Protein AF-0000000066300758 (afdb_homodimer)

InterPro domains:
  IPR002912 ACT domain [PS51671] (5-74)
  IPR022986 Uncharacterised protein family UPF0237, ACT-type [MF_01054] (2-90)
  IPR022986 Uncharacterised protein family UPF0237, ACT-type [NF001220] (2-90)
  IPR022986 Uncharacterised protein family UPF0237, ACT-type [cd04872] (4-90)
  IPR045865 ACT-like domain [SSF55021] (3-84)
  IPR050990 UPF0237/Glycine cleavage system regulator [PTHR34875] (4-55)

Foldseek 3Di:
DWKKKKKKKFFDDPCLCVLLVVLCVVFPKAWPDKDWDADPRMTIIMTIIHCPRGPDDQVVSQVVSQVSCVVVGMGMDMGGPCVVVVVVVD/DWKKKKKKKFFDDPCLCVLLVVLCVVFPKAWPDKDWDADPRMTIIMTIIHCPRGPDDQVVSQVVSQVSCVVVGMGMDMGGPCVVVVVVVD

Structure (mmCIF, N/CA/C/O backbone):
data_AF-0000000066300758-model_v1
#
loop_
_entity.id
_entity.type
_entity.pdbx_description
1 polymer 'UPF0237 protein PAE3582'
#
loop_
_atom_site.group_PDB
_atom_site.id
_atom_site.type_symbol
_atom_site.label_atom_id
_atom_site.label_alt_id
_atom_site.label_comp_id
_atom_site.label_asym_id
_atom_site.label_entity_id
_atom_site.label_seq_id
_atom_site.pdbx_PDB_ins_code
_atom_site.Cartn_x
_atom_site.Cartn_y
_atom_site.Cartn_z
_atom_site.occupancy
_atom_site.B_iso_or_equiv
_atom_site.auth_seq_id
_atom_site.auth_comp_id
_atom_site.auth_asym_id
_atom_site.auth_atom_id
_atom_site.pdbx_PDB_model_num
ATOM 1 N N . MET A 1 1 ? 9.383 21.25 7.074 1 85.94 1 MET A N 1
ATOM 2 C CA . MET A 1 1 ? 8.438 20.297 6.516 1 85.94 1 MET A CA 1
ATOM 3 C C . MET A 1 1 ? 8.742 18.875 7.012 1 85.94 1 MET A C 1
ATOM 5 O O . MET A 1 1 ? 9.906 18.484 7.09 1 85.94 1 MET A O 1
ATOM 9 N N . GLU A 1 2 ? 7.766 18.344 7.586 1 96.25 2 GLU A N 1
ATOM 10 C CA . GLU A 1 2 ? 7.82 16.953 8.031 1 96.25 2 GLU A CA 1
ATOM 11 C C . GLU A 1 2 ? 6.832 16.078 7.25 1 96.25 2 GLU A C 1
ATOM 13 O O . GLU A 1 2 ? 5.617 16.266 7.359 1 96.25 2 GLU A O 1
ATOM 18 N N . LEU A 1 3 ? 7.402 15.109 6.441 1 97.5 3 LEU A N 1
ATOM 19 C CA . LEU A 1 3 ? 6.559 14.398 5.48 1 97.5 3 LEU A CA 1
ATOM 20 C C . LEU A 1 3 ? 6.273 12.977 5.953 1 97.5 3 LEU A C 1
ATOM 22 O O . LEU A 1 3 ? 7.113 12.359 6.609 1 97.5 3 LEU A O 1
ATOM 26 N N . ALA A 1 4 ? 5.141 12.555 5.613 1 98.44 4 ALA A N 1
ATOM 27 C CA . ALA A 1 4 ? 4.73 11.172 5.809 1 98.44 4 ALA A CA 1
ATOM 28 C C . ALA A 1 4 ? 4.059 10.617 4.551 1 98.44 4 ALA A C 1
ATOM 30 O O . ALA A 1 4 ? 3.654 11.375 3.67 1 98.44 4 ALA A O 1
ATOM 31 N N . VAL A 1 5 ? 4.027 9.352 4.465 1 98.69 5 VAL A N 1
ATOM 32 C CA . VAL A 1 5 ? 3.336 8.641 3.393 1 98.69 5 VAL A CA 1
ATOM 33 C C . VAL A 1 5 ? 2.111 7.926 3.953 1 98.69 5 VAL A C 1
ATOM 35 O O . VAL A 1 5 ? 2.199 7.242 4.977 1 98.69 5 VAL A O 1
ATOM 38 N N . VAL A 1 6 ? 0.976 8.125 3.305 1 98.88 6 VAL A N 1
ATOM 39 C CA . VAL A 1 6 ? -0.245 7.379 3.602 1 98.88 6 VAL A CA 1
ATOM 40 C C . VAL A 1 6 ? -0.588 6.457 2.432 1 98.88 6 VAL A C 1
ATOM 42 O O . VAL A 1 6 ? -0.779 6.922 1.305 1 98.88 6 VAL A O 1
ATOM 45 N N . SER A 1 7 ? -0.61 5.176 2.695 1 98.75 7 SER A N 1
ATOM 46 C CA . SER A 1 7 ? -0.989 4.18 1.699 1 98.75 7 SER A CA 1
ATOM 47 C C . SER A 1 7 ? -2.352 3.574 2.014 1 98.75 7 SER A C 1
ATOM 49 O O . SER A 1 7 ? -2.643 3.248 3.168 1 98.75 7 SER A O 1
ATOM 51 N N . VAL A 1 8 ? -3.189 3.465 1.025 1 98.88 8 VAL A N 1
ATOM 52 C CA . VAL A 1 8 ? -4.523 2.898 1.177 1 98.88 8 VAL A CA 1
ATOM 53 C C . VAL A 1 8 ? -4.738 1.794 0.143 1 98.88 8 VAL A C 1
ATOM 55 O O . VAL A 1 8 ? -4.387 1.955 -1.027 1 98.88 8 VAL A O 1
ATOM 58 N N . LEU A 1 9 ? -5.238 0.687 0.561 1 98.69 9 LEU A N 1
ATOM 59 C CA . LEU A 1 9 ? -5.461 -0.472 -0.296 1 98.69 9 LEU A CA 1
ATOM 60 C C . LEU A 1 9 ? -6.758 -1.184 0.078 1 98.69 9 LEU A C 1
ATOM 62 O O . LEU A 1 9 ? -7.004 -1.459 1.254 1 98.69 9 LEU A O 1
ATOM 66 N N . GLY A 1 10 ? -7.621 -1.462 -0.907 1 98 10 GLY A N 1
ATOM 67 C CA . GLY A 1 10 ? -8.82 -2.236 -0.633 1 98 10 GLY A CA 1
ATOM 68 C C . GLY A 1 10 ? -9.797 -2.26 -1.796 1 98 10 GLY A C 1
ATOM 69 O O . GLY A 1 10 ? -9.453 -1.833 -2.902 1 98 10 GLY A O 1
ATOM 70 N N . ALA A 1 11 ? -10.969 -2.865 -1.578 1 96.81 11 ALA A N 1
ATOM 71 C CA . ALA A 1 11 ? -12 -2.875 -2.611 1 96.81 11 ALA A CA 1
ATOM 72 C C . ALA A 1 11 ? -12.445 -1.457 -2.957 1 96.81 11 ALA A C 1
ATOM 74 O O . ALA A 1 11 ? -12.617 -0.619 -2.068 1 96.81 11 ALA A O 1
ATOM 75 N N . ASP A 1 12 ? -12.633 -1.249 -4.242 1 97.06 12 ASP A N 1
ATOM 76 C CA . ASP A 1 12 ? -13.039 0.075 -4.695 1 97.06 12 ASP A CA 1
ATOM 77 C C . ASP A 1 12 ? -14.469 0.386 -4.258 1 97.06 12 ASP A C 1
ATOM 79 O O . ASP A 1 12 ? -15.375 -0.436 -4.434 1 97.06 12 ASP A O 1
ATOM 83 N N . ARG A 1 13 ? -14.695 1.571 -3.678 1 95.25 13 ARG A N 1
ATOM 84 C CA . ARG A 1 13 ? -16.016 2.039 -3.277 1 95.25 13 ARG A CA 1
ATOM 85 C C . ARG A 1 13 ? -16.047 3.557 -3.139 1 95.25 13 ARG A C 1
ATOM 87 O O . ARG A 1 13 ? -14.992 4.191 -3.016 1 95.25 13 ARG A O 1
ATOM 94 N N . VAL A 1 14 ? -17.188 4.059 -3.07 1 96.75 14 VAL A N 1
ATOM 95 C CA . VAL A 1 14 ? -17.406 5.496 -2.949 1 96.75 14 VAL A CA 1
ATOM 96 C C . VAL A 1 14 ? -16.969 5.973 -1.565 1 96.75 14 VAL A C 1
ATOM 98 O O . VAL A 1 14 ? -17.234 5.305 -0.562 1 96.75 14 VAL A O 1
ATOM 101 N N . GLY A 1 15 ? -16.234 7.125 -1.537 1 97.94 15 GLY A N 1
ATOM 102 C CA . GLY A 1 15 ? -16.047 7.801 -0.265 1 97.94 15 GLY A CA 1
ATOM 103 C C . GLY A 1 15 ? -14.664 7.574 0.334 1 97.94 15 GLY A C 1
ATOM 104 O O . GLY A 1 15 ? -14.328 8.164 1.364 1 97.94 15 GLY A O 1
ATOM 105 N N . ILE A 1 16 ? -13.805 6.762 -0.318 1 98.5 16 ILE A N 1
ATOM 106 C CA . ILE A 1 16 ? -12.508 6.418 0.25 1 98.5 16 ILE A CA 1
ATOM 107 C C . ILE A 1 16 ? -11.633 7.664 0.337 1 98.5 16 ILE A C 1
ATOM 109 O O . ILE A 1 16 ? -11.148 8.016 1.414 1 98.5 16 ILE A O 1
ATOM 113 N N . VAL A 1 17 ? -11.477 8.383 -0.746 1 98.75 17 VAL A N 1
ATOM 114 C CA . VAL A 1 17 ? -10.625 9.57 -0.773 1 98.75 17 VAL A CA 1
ATOM 115 C C . VAL A 1 17 ? -11.195 10.633 0.16 1 98.75 17 VAL A C 1
ATOM 117 O O . VAL A 1 17 ? -10.461 11.211 0.972 1 98.75 17 VAL A O 1
ATOM 120 N N . ALA A 1 18 ? -12.539 10.852 0.14 1 98.56 18 ALA A N 1
ATOM 121 C CA . ALA A 1 18 ? -13.195 11.844 0.987 1 98.56 18 ALA A CA 1
ATOM 122 C C . ALA A 1 18 ? -13.008 11.516 2.465 1 98.56 18 ALA A C 1
ATOM 124 O O . ALA A 1 18 ? -12.68 12.398 3.266 1 98.56 18 ALA A O 1
ATOM 125 N N . GLY A 1 19 ? -13.148 10.219 2.807 1 98.75 19 GLY A N 1
ATOM 126 C CA . GLY A 1 19 ? -13.016 9.805 4.191 1 98.75 19 GLY A CA 1
ATOM 127 C C . GLY A 1 19 ? -11.609 9.969 4.734 1 98.75 19 GLY A C 1
ATOM 128 O O . GLY A 1 19 ? -11.422 10.562 5.801 1 98.75 19 GLY A O 1
ATOM 129 N N . ILE A 1 20 ? -10.633 9.547 3.973 1 98.88 20 ILE A N 1
ATOM 130 C CA . ILE A 1 20 ? -9.25 9.594 4.418 1 98.88 20 ILE A CA 1
ATOM 131 C C . ILE A 1 20 ? -8.773 11.047 4.477 1 98.88 20 ILE A C 1
ATOM 133 O O . ILE A 1 20 ? -8.172 11.469 5.465 1 98.88 20 ILE A O 1
ATOM 137 N N . SER A 1 21 ? -9.117 11.836 3.443 1 98.81 21 SER A N 1
ATOM 138 C CA . SER A 1 21 ? -8.656 13.219 3.406 1 98.81 21 SER A CA 1
ATOM 139 C C . SER A 1 21 ? -9.344 14.055 4.48 1 98.81 21 SER A C 1
ATOM 141 O O . SER A 1 21 ? -8.766 15.008 4.996 1 98.81 21 SER A O 1
ATOM 143 N N . SER A 1 22 ? -10.539 13.672 4.871 1 98.81 22 SER A N 1
ATOM 144 C CA . SER A 1 22 ? -11.25 14.406 5.91 1 98.81 22 SER A CA 1
ATOM 145 C C . SER A 1 22 ? -10.547 14.266 7.258 1 98.81 22 SER A C 1
ATOM 147 O O . SER A 1 22 ? -10.477 15.227 8.023 1 98.81 22 SER A O 1
ATOM 149 N N . VAL A 1 23 ? -10.047 13.016 7.57 1 98.88 23 VAL A N 1
ATOM 150 C CA . VAL A 1 23 ? -9.305 12.812 8.805 1 98.88 23 VAL A CA 1
ATOM 151 C C . VAL A 1 23 ? -8.055 13.688 8.812 1 98.88 23 VAL A C 1
ATOM 153 O O . VAL A 1 23 ? -7.715 14.297 9.828 1 98.88 23 VAL A O 1
ATOM 156 N N . LEU A 1 24 ? -7.355 13.789 7.688 1 98.94 24 LEU A N 1
ATOM 157 C CA . LEU A 1 24 ? -6.156 14.617 7.566 1 98.94 24 LEU A CA 1
ATOM 158 C C . LEU A 1 24 ? -6.488 16.094 7.793 1 98.94 24 LEU A C 1
ATOM 160 O O . LEU A 1 24 ? -5.801 16.766 8.555 1 98.94 24 LEU A O 1
ATOM 164 N N . ALA A 1 25 ? -7.574 16.562 7.184 1 98.81 25 ALA A N 1
ATOM 165 C CA . ALA A 1 25 ? -7.992 17.953 7.293 1 98.81 25 ALA A CA 1
ATOM 166 C C . ALA A 1 25 ? -8.367 18.312 8.727 1 98.81 25 ALA A C 1
ATOM 168 O O . ALA A 1 25 ? -8.047 19.391 9.219 1 98.81 25 ALA A O 1
ATOM 169 N N . LYS A 1 26 ? -9.023 17.375 9.375 1 98.75 26 LYS A N 1
ATOM 170 C CA . LYS A 1 26 ? -9.438 17.547 10.758 1 98.75 26 LYS A CA 1
ATOM 171 C C . LYS A 1 26 ? -8.25 17.891 11.648 1 98.75 26 LYS A C 1
ATOM 173 O O . LYS A 1 26 ? -8.391 18.641 12.625 1 98.75 26 LYS A O 1
ATOM 178 N N . HIS A 1 27 ? -7.07 17.406 11.266 1 98.75 27 HIS A N 1
ATOM 179 C CA . HIS A 1 27 ? -5.91 17.578 12.133 1 98.75 27 HIS A CA 1
ATOM 180 C C . HIS A 1 27 ? -4.879 18.516 11.5 1 98.75 27 HIS A C 1
ATOM 182 O O . HIS A 1 27 ? -3.695 18.453 11.836 1 98.75 27 HIS A O 1
ATOM 188 N N . ASN A 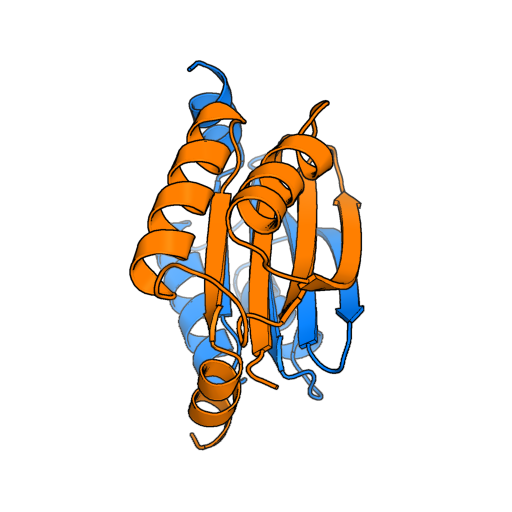1 28 ? -5.266 19.266 10.539 1 98.62 28 ASN A N 1
ATOM 189 C CA . ASN A 1 28 ? -4.438 20.297 9.914 1 98.62 28 ASN A CA 1
ATOM 190 C C . ASN A 1 28 ? -3.234 19.688 9.195 1 98.62 28 ASN A C 1
ATOM 192 O O . ASN A 1 28 ? -2.117 20.203 9.312 1 98.62 28 ASN A O 1
ATOM 196 N N . VAL A 1 29 ? -3.455 18.578 8.531 1 98.75 29 VAL A N 1
ATOM 197 C CA . VAL A 1 29 ? -2.43 17.938 7.727 1 98.75 29 VAL A CA 1
ATOM 198 C C . VAL A 1 29 ? -2.629 18.281 6.254 1 98.75 29 VAL A C 1
ATOM 200 O O . VAL A 1 29 ? -3.697 18.031 5.691 1 98.75 29 VAL A O 1
ATOM 203 N N . ASN A 1 30 ? -1.581 18.906 5.648 1 98.38 30 ASN A N 1
ATOM 204 C CA . ASN A 1 30 ? -1.643 19.297 4.242 1 98.38 30 ASN A CA 1
ATOM 205 C C . ASN A 1 30 ? -1.295 18.125 3.326 1 98.38 30 ASN A C 1
ATOM 207 O O . ASN A 1 30 ? -0.344 17.391 3.588 1 98.38 30 ASN A O 1
ATOM 211 N N . ILE A 1 31 ? -2.1 17.922 2.26 1 98.62 31 ILE A N 1
ATOM 212 C CA . ILE A 1 31 ? -1.767 16.938 1.241 1 98.62 31 ILE A CA 1
ATOM 213 C C . ILE A 1 31 ? -0.826 17.547 0.209 1 98.62 31 ILE A C 1
ATOM 215 O O . ILE A 1 31 ? -1.187 18.516 -0.468 1 98.62 31 ILE A O 1
ATOM 219 N N . VAL A 1 32 ? 0.343 17.062 0.109 1 98.5 32 VAL A N 1
ATOM 220 C CA . VAL A 1 32 ? 1.367 17.578 -0.789 1 98.5 32 VAL A CA 1
ATOM 221 C C . VAL A 1 32 ? 1.185 16.984 -2.184 1 98.5 32 VAL A C 1
ATOM 223 O O . VAL A 1 32 ? 1.306 17.688 -3.188 1 98.5 32 VAL A O 1
ATOM 226 N N . ASP A 1 33 ? 0.97 15.688 -2.287 1 98.5 33 ASP A N 1
ATOM 227 C CA . ASP A 1 33 ? 0.76 14.992 -3.551 1 98.5 33 ASP A CA 1
ATOM 228 C C . ASP A 1 33 ? -0.072 13.727 -3.35 1 98.5 33 ASP A C 1
ATOM 230 O O . ASP A 1 33 ? -0.11 13.172 -2.25 1 98.5 33 ASP A O 1
ATOM 234 N N . ILE A 1 34 ? -0.749 13.297 -4.359 1 98.5 34 ILE A N 1
ATOM 235 C CA . ILE A 1 34 ? -1.611 12.125 -4.254 1 98.5 34 ILE A CA 1
ATOM 236 C C . ILE A 1 34 ? -1.617 11.367 -5.582 1 98.5 34 ILE A C 1
ATOM 238 O O . ILE A 1 34 ? -1.626 11.984 -6.652 1 98.5 34 ILE A O 1
ATOM 242 N N . SER A 1 35 ? -1.508 10.094 -5.582 1 98.25 35 SER A N 1
ATOM 243 C CA . SER A 1 35 ? -1.717 9.211 -6.723 1 98.25 35 SER A CA 1
ATOM 244 C C . SER A 1 35 ? -2.684 8.086 -6.383 1 98.25 35 SER A C 1
ATOM 246 O O . SER A 1 35 ? -2.521 7.406 -5.363 1 98.25 35 SER A O 1
ATOM 248 N N . GLN A 1 36 ? -3.67 7.906 -7.191 1 97.69 36 GLN A N 1
ATOM 249 C CA . GLN A 1 36 ? -4.668 6.867 -6.969 1 97.69 36 GLN A CA 1
ATOM 250 C C . GLN A 1 36 ? -4.828 5.988 -8.203 1 97.69 36 GLN A C 1
ATOM 252 O O . GLN A 1 36 ? -4.746 6.473 -9.336 1 97.69 36 GLN A O 1
ATOM 257 N N . THR A 1 37 ? -5.086 4.715 -8.023 1 97.56 37 THR A N 1
ATOM 258 C CA . THR A 1 37 ? -5.336 3.781 -9.117 1 97.56 37 THR A CA 1
ATOM 259 C C . THR A 1 37 ? -6.367 2.736 -8.711 1 97.56 37 THR A C 1
ATOM 261 O O . THR A 1 37 ? -6.539 2.455 -7.527 1 97.56 37 THR A O 1
ATOM 264 N N . VAL A 1 38 ? -7.109 2.227 -9.734 1 97.75 38 VAL A N 1
ATOM 265 C CA . VAL A 1 38 ? -7.98 1.069 -9.57 1 97.75 38 VAL A CA 1
ATOM 266 C C . VAL A 1 38 ? -7.578 -0.024 -10.562 1 97.75 38 VAL A C 1
ATOM 268 O O . VAL A 1 38 ? -7.43 0.236 -11.758 1 97.75 38 VAL A O 1
ATOM 271 N N . VAL A 1 39 ? -7.301 -1.157 -10.016 1 96.88 39 VAL A N 1
ATOM 272 C CA . VAL A 1 39 ? -6.953 -2.299 -10.852 1 96.88 39 VAL A CA 1
ATOM 273 C C . VAL A 1 39 ? -7.809 -3.502 -10.469 1 96.88 39 VAL A C 1
ATOM 275 O O . VAL A 1 39 ? -7.773 -3.961 -9.328 1 96.88 39 VAL A O 1
ATOM 278 N N . GLN A 1 40 ? -8.648 -3.98 -11.344 1 95.25 40 GLN A N 1
ATOM 279 C CA . GLN A 1 40 ? -9.555 -5.102 -11.117 1 95.25 40 GLN A CA 1
ATOM 280 C C . GLN A 1 40 ? -10.383 -4.895 -9.852 1 95.25 40 GLN A C 1
ATOM 282 O O . GLN A 1 40 ? -10.43 -5.77 -8.984 1 95.25 40 GLN A O 1
ATOM 287 N N . ASN A 1 41 ? -10.922 -3.736 -9.68 1 95.5 41 ASN A N 1
ATOM 288 C CA . ASN A 1 41 ? -11.844 -3.346 -8.617 1 95.5 41 ASN A CA 1
ATOM 289 C C . ASN A 1 41 ? -11.141 -3.242 -7.27 1 95.5 41 ASN A C 1
ATOM 291 O O . ASN A 1 41 ? -11.789 -3.238 -6.223 1 95.5 41 ASN A O 1
ATOM 295 N N . ILE A 1 42 ? -9.82 -3.297 -7.371 1 97.44 42 ILE A N 1
ATOM 296 C CA . ILE A 1 42 ? -9.023 -3.021 -6.176 1 97.44 42 ILE A CA 1
ATOM 297 C C . ILE A 1 42 ? -8.492 -1.592 -6.234 1 97.44 42 ILE A C 1
ATOM 299 O O . ILE A 1 42 ? -7.82 -1.21 -7.195 1 97.44 42 ILE A O 1
ATOM 303 N N . PHE A 1 43 ? -8.859 -0.927 -5.191 1 98.31 43 PHE A N 1
ATOM 304 C CA . PHE A 1 43 ? -8.469 0.469 -5.043 1 98.31 43 PHE A CA 1
ATOM 305 C C . PHE A 1 43 ? -7.113 0.579 -4.348 1 98.31 43 PHE A C 1
ATOM 307 O O . PHE A 1 43 ? -6.863 -0.109 -3.355 1 98.31 43 PHE A O 1
ATOM 314 N N . SER A 1 44 ? -6.184 1.461 -4.875 1 98.56 44 SER A N 1
ATOM 315 C CA . SER A 1 44 ? -4.902 1.774 -4.25 1 98.56 44 SER A CA 1
ATOM 316 C C . SER A 1 44 ? -4.586 3.262 -4.352 1 98.56 44 SER A C 1
ATOM 318 O O . SER A 1 44 ? -4.734 3.861 -5.418 1 98.56 44 SER A O 1
ATOM 320 N N . MET A 1 45 ? -4.164 3.799 -3.211 1 98.75 45 MET A N 1
ATOM 321 C CA . MET A 1 45 ? -3.801 5.211 -3.176 1 98.75 45 MET A CA 1
ATOM 322 C C . MET A 1 45 ? -2.555 5.434 -2.322 1 98.75 45 MET A C 1
ATOM 324 O O . MET A 1 45 ? -2.385 4.789 -1.286 1 98.75 45 MET A O 1
ATOM 328 N N . VAL A 1 46 ? -1.701 6.34 -2.771 1 98.81 46 VAL A N 1
ATOM 329 C CA . VAL A 1 46 ? -0.579 6.816 -1.97 1 98.81 46 VAL A CA 1
ATOM 330 C C . VAL A 1 46 ? -0.607 8.344 -1.894 1 98.81 46 VAL A C 1
ATOM 332 O O . VAL A 1 46 ? -0.772 9.016 -2.912 1 98.81 46 VAL A O 1
ATOM 335 N N . MET A 1 47 ? -0.508 8.828 -0.689 1 98.62 47 MET A N 1
ATOM 336 C CA . MET A 1 47 ? -0.453 10.266 -0.455 1 98.62 47 MET A CA 1
ATOM 337 C C . MET A 1 47 ? 0.841 10.656 0.252 1 98.62 47 MET A C 1
ATOM 339 O O . MET A 1 47 ? 1.29 9.953 1.161 1 98.62 47 MET A O 1
ATOM 343 N N . ILE A 1 48 ? 1.41 11.719 -0.239 1 98.69 48 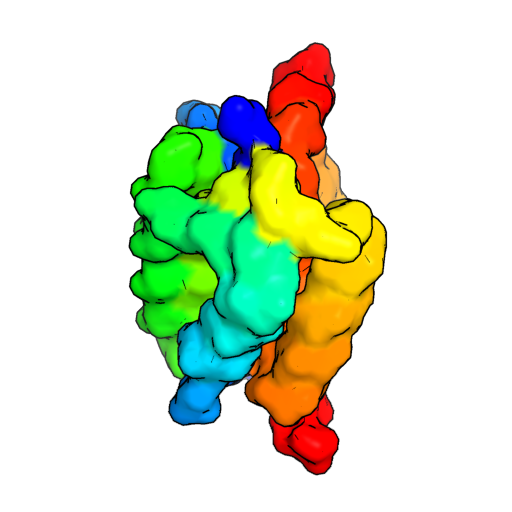ILE A N 1
ATOM 344 C CA . ILE A 1 48 ? 2.449 12.414 0.511 1 98.69 48 ILE A CA 1
ATOM 345 C C . ILE A 1 48 ? 1.836 13.586 1.272 1 98.69 48 ILE A C 1
ATOM 347 O O . ILE A 1 48 ? 1.175 14.445 0.68 1 98.69 48 ILE A O 1
ATOM 351 N N . VAL A 1 49 ? 2.057 13.578 2.543 1 98.75 49 VAL A N 1
ATOM 352 C CA . VAL A 1 49 ? 1.402 14.609 3.338 1 98.75 49 VAL A CA 1
ATOM 353 C C . VAL A 1 49 ? 2.434 15.32 4.211 1 98.75 49 VAL A C 1
ATOM 355 O O . VAL A 1 49 ? 3.445 14.734 4.594 1 98.75 49 VAL A O 1
ATOM 358 N N . ASP A 1 50 ? 2.146 16.547 4.469 1 98.75 50 ASP A N 1
ATOM 359 C CA . ASP A 1 50 ? 2.957 17.359 5.371 1 98.75 50 ASP A CA 1
ATOM 360 C C . ASP A 1 50 ? 2.344 17.406 6.766 1 98.75 50 ASP A C 1
ATOM 362 O O . ASP A 1 50 ? 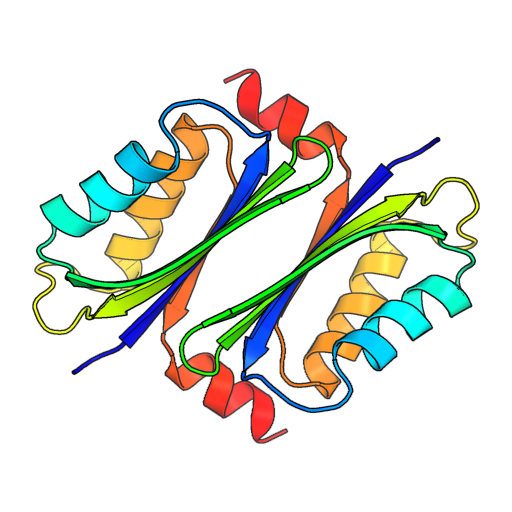1.293 18.016 6.969 1 98.75 50 ASP A O 1
ATOM 366 N N . ILE A 1 51 ? 3.049 16.781 7.746 1 98.56 51 ILE A N 1
ATOM 367 C CA . ILE A 1 51 ? 2.467 16.656 9.078 1 98.56 51 ILE A CA 1
ATOM 368 C C . ILE A 1 51 ? 3.092 17.688 10.008 1 98.56 51 ILE A C 1
ATOM 370 O O . ILE A 1 51 ? 2.939 17.609 11.227 1 98.56 51 ILE A O 1
ATOM 374 N N . SER A 1 52 ? 3.758 18.703 9.523 1 98.38 52 SER A N 1
ATOM 375 C CA . SER A 1 52 ? 4.5 19.672 10.328 1 98.38 52 SER A CA 1
ATOM 376 C C . SER A 1 52 ? 3.559 20.516 11.18 1 98.38 52 SER A C 1
ATOM 378 O O . SER A 1 52 ? 3.938 21 12.25 1 98.38 52 SER A O 1
ATOM 380 N N . LYS A 1 53 ? 2.326 20.703 10.766 1 98.38 53 LYS A N 1
ATOM 381 C CA . LYS A 1 53 ? 1.382 21.562 11.477 1 98.38 53 LYS A CA 1
ATOM 382 C C . LYS A 1 53 ? 0.265 20.734 12.109 1 98.38 53 LYS A C 1
ATOM 384 O O . LYS A 1 53 ? -0.725 21.297 12.594 1 98.38 53 LYS A O 1
ATOM 389 N N . ALA A 1 54 ? 0.396 19.422 12.047 1 98.62 54 ALA A N 1
ATOM 390 C CA . ALA A 1 54 ? -0.617 18.562 12.648 1 98.62 54 ALA A CA 1
ATOM 391 C C . ALA A 1 54 ? -0.781 18.844 14.133 1 98.62 54 ALA A C 1
ATOM 393 O O . ALA A 1 54 ? 0.2 19.125 14.836 1 98.62 54 ALA A O 1
ATOM 394 N N . ASP A 1 55 ? -1.946 18.734 14.672 1 98.69 55 ASP A N 1
ATOM 395 C CA . ASP A 1 55 ? -2.197 19 16.094 1 98.69 55 ASP A CA 1
ATOM 396 C C . ASP A 1 55 ? -2.164 17.703 16.906 1 98.69 55 ASP A C 1
ATOM 398 O O . ASP A 1 55 ? -2.479 17.719 18.094 1 98.69 55 ASP A O 1
ATOM 402 N N . VAL A 1 56 ? -1.91 16.531 16.281 1 98.44 56 VAL A N 1
ATOM 403 C CA . VAL A 1 56 ? -1.699 15.219 16.906 1 98.44 56 VAL A CA 1
ATOM 404 C C . VAL A 1 56 ? -0.366 14.641 16.438 1 98.44 56 VAL A C 1
ATOM 406 O O . VAL A 1 56 ? 0.188 15.07 15.422 1 98.44 56 VAL A O 1
ATOM 409 N N . ASP A 1 57 ? 0.156 13.688 17.203 1 97.75 57 ASP A N 1
ATOM 410 C CA . ASP A 1 57 ? 1.382 13.047 16.734 1 97.75 57 ASP A CA 1
ATOM 411 C C . ASP A 1 57 ? 1.078 11.984 15.68 1 97.75 57 ASP A C 1
ATOM 413 O O . ASP A 1 57 ? -0.086 11.656 15.43 1 97.75 57 ASP A O 1
ATOM 417 N N . ILE A 1 58 ? 2.088 11.461 15.055 1 97.75 58 ILE A N 1
ATOM 418 C CA . ILE A 1 58 ? 1.924 10.562 13.922 1 97.75 58 ILE A CA 1
ATOM 419 C C . ILE A 1 58 ? 1.267 9.258 14.383 1 97.75 58 ILE A C 1
ATOM 421 O O . ILE A 1 58 ? 0.497 8.648 13.641 1 97.75 58 ILE A O 1
ATOM 425 N N . SER A 1 59 ? 1.577 8.859 15.625 1 98.19 59 SER A N 1
ATOM 426 C CA . SER A 1 59 ? 0.971 7.645 16.156 1 98.19 59 SER A CA 1
ATOM 427 C C . SER A 1 59 ? -0.544 7.781 16.266 1 98.19 59 SER A C 1
ATOM 429 O O . SER A 1 59 ? -1.283 6.871 15.883 1 98.19 59 SER A O 1
ATOM 431 N N . GLN A 1 60 ? -0.986 8.867 16.75 1 98.69 60 GLN A N 1
ATOM 432 C CA . GLN A 1 60 ? -2.42 9.117 16.859 1 98.69 60 GLN A CA 1
ATOM 433 C C . GLN A 1 60 ? -3.047 9.281 15.469 1 98.69 60 GLN A C 1
ATOM 435 O O . GLN A 1 60 ? -4.148 8.789 15.227 1 98.69 60 GLN A O 1
ATOM 440 N N . LEU A 1 61 ? -2.406 9.992 14.617 1 98.75 61 LEU A N 1
ATOM 441 C CA . LEU A 1 61 ? -2.887 10.141 13.25 1 98.75 61 LEU A CA 1
ATOM 442 C C . LEU A 1 61 ? -3.074 8.773 12.594 1 98.75 61 LEU A C 1
ATOM 444 O O . LEU A 1 61 ? -4.102 8.523 11.961 1 98.75 61 LEU A O 1
ATOM 448 N N . ARG A 1 62 ? -2.104 7.934 12.734 1 98.75 62 ARG A N 1
ATOM 449 C CA . ARG A 1 62 ? -2.158 6.57 12.211 1 98.75 62 ARG A CA 1
ATOM 450 C C . ARG A 1 62 ? -3.381 5.828 12.742 1 98.75 62 ARG A C 1
ATOM 452 O O . ARG A 1 62 ? -4.113 5.199 11.969 1 98.75 62 ARG A O 1
ATOM 459 N N . ARG A 1 63 ? -3.602 5.934 14.008 1 98.81 63 ARG A N 1
ATOM 460 C CA . ARG A 1 63 ? -4.73 5.246 14.625 1 98.81 63 ARG A CA 1
ATOM 461 C C . ARG A 1 63 ? -6.055 5.727 14.039 1 98.81 63 ARG A C 1
ATOM 463 O O . ARG A 1 63 ? -6.926 4.918 13.719 1 98.81 63 ARG A O 1
ATOM 470 N N . GLU A 1 64 ? -6.203 6.961 13.898 1 98.88 64 GLU A N 1
ATOM 471 C CA . GLU A 1 64 ? -7.457 7.52 13.398 1 98.88 64 GLU A CA 1
ATOM 472 C C . GLU A 1 64 ? -7.66 7.195 11.922 1 98.88 64 GLU A C 1
ATOM 474 O O . GLU A 1 64 ? -8.781 6.926 11.492 1 98.88 64 GLU A O 1
ATOM 479 N N . LEU A 1 65 ? -6.566 7.215 11.172 1 98.94 65 LEU A N 1
ATOM 480 C CA . LEU A 1 65 ? -6.668 6.848 9.766 1 98.94 65 LEU A CA 1
ATOM 481 C C . LEU A 1 65 ? -6.996 5.367 9.609 1 98.94 65 LEU A C 1
ATOM 483 O O . LEU A 1 65 ? -7.785 4.988 8.734 1 98.94 65 LEU A O 1
ATOM 487 N N . GLU A 1 66 ? -6.395 4.59 10.469 1 98.69 66 GLU A N 1
ATOM 488 C CA . GLU A 1 66 ? -6.699 3.164 10.445 1 98.69 66 GLU A CA 1
ATOM 489 C C . GLU A 1 66 ? -8.148 2.9 10.836 1 98.69 66 GLU A C 1
ATOM 491 O O . GLU A 1 66 ? -8.805 2.035 10.25 1 98.69 66 GLU A O 1
ATOM 496 N N . GLU A 1 67 ? -8.633 3.625 11.773 1 98.62 67 GLU A N 1
ATOM 497 C CA . GLU A 1 67 ? -10.031 3.498 12.172 1 98.62 67 GLU A CA 1
ATOM 498 C C . GLU A 1 67 ? -10.969 3.883 11.031 1 98.62 67 GLU A C 1
ATOM 500 O O . GLU A 1 67 ? -11.953 3.191 10.766 1 98.62 67 GLU A O 1
ATOM 505 N N . GLU A 1 68 ? -10.727 4.988 10.375 1 98.56 68 GLU A N 1
ATOM 506 C CA . GLU A 1 68 ? -11.523 5.387 9.219 1 98.56 68 GLU A CA 1
ATOM 507 C C . GLU A 1 68 ? -11.445 4.348 8.109 1 98.56 68 GLU A C 1
ATOM 509 O O . GLU A 1 68 ? -12.445 4.055 7.445 1 98.56 68 GLU A O 1
ATOM 514 N N . GLY A 1 69 ? -10.219 3.785 7.891 1 98.38 69 GLY A N 1
ATOM 515 C CA . GLY A 1 69 ? -10.055 2.713 6.922 1 98.38 69 GLY A CA 1
ATOM 516 C C . GLY A 1 69 ? -10.938 1.515 7.207 1 98.38 69 GLY A C 1
ATOM 517 O O . GLY A 1 69 ? -11.57 0.977 6.293 1 98.38 69 GLY A O 1
ATOM 518 N N . LYS A 1 70 ? -10.984 1.137 8.469 1 97.12 70 LYS A N 1
ATOM 519 C CA . LYS A 1 70 ? -11.844 0.026 8.867 1 97.12 70 LYS A CA 1
ATOM 520 C C . LYS A 1 70 ? -13.305 0.318 8.531 1 97.12 70 LYS A C 1
ATOM 522 O O . LYS A 1 70 ? -14.016 -0.548 8.016 1 97.12 70 LYS A O 1
ATOM 527 N N . ARG A 1 71 ? -13.727 1.466 8.781 1 96.94 71 ARG A N 1
ATOM 528 C CA . ARG A 1 71 ? -15.102 1.873 8.492 1 96.94 71 ARG A CA 1
ATOM 529 C C . ARG A 1 71 ? -15.391 1.8 6.992 1 96.94 71 ARG A C 1
ATOM 531 O O . ARG A 1 71 ? -16.469 1.391 6.586 1 96.94 71 ARG A O 1
ATOM 538 N N . LEU A 1 72 ? -14.398 2.111 6.191 1 97.44 72 LEU A N 1
ATOM 539 C CA . LEU A 1 72 ? -14.547 2.205 4.742 1 97.44 72 LEU A CA 1
ATOM 540 C C . LEU A 1 72 ? -14.242 0.867 4.078 1 97.44 72 LEU A C 1
ATOM 542 O O . LEU A 1 72 ? -14.414 0.718 2.865 1 97.44 72 LEU A O 1
ATOM 546 N N . GLY A 1 73 ? -13.75 -0.092 4.852 1 96.69 73 GLY A N 1
ATOM 547 C CA . GLY A 1 73 ? -13.438 -1.403 4.312 1 96.69 73 GLY A CA 1
ATOM 548 C C . GLY A 1 73 ? -12.133 -1.432 3.537 1 96.69 73 GLY A C 1
ATOM 549 O O . GLY A 1 73 ? -12.023 -2.125 2.523 1 96.69 73 GLY A O 1
ATOM 550 N N . VAL A 1 74 ? -11.125 -0.623 3.953 1 98.19 74 VAL A N 1
ATOM 551 C CA . VAL A 1 74 ? -9.828 -0.574 3.287 1 98.19 74 VAL A CA 1
ATOM 552 C C . VAL A 1 74 ? -8.711 -0.637 4.328 1 98.19 74 VAL A C 1
ATOM 554 O O . VAL A 1 74 ? -8.945 -0.373 5.508 1 98.19 74 VAL A O 1
ATOM 557 N N . MET A 1 75 ? -7.492 -1.063 3.809 1 98.25 75 MET A N 1
ATOM 558 C CA . MET A 1 75 ? -6.285 -1.069 4.633 1 98.25 75 MET A CA 1
ATOM 559 C C . MET A 1 75 ? -5.535 0.254 4.512 1 98.25 75 MET A C 1
ATOM 561 O O . MET A 1 75 ? -5.406 0.801 3.414 1 98.25 75 MET A O 1
ATOM 565 N N . VAL A 1 76 ? -5.082 0.785 5.691 1 98.75 76 VAL A N 1
ATOM 566 C CA . VAL A 1 76 ? -4.332 2.035 5.695 1 98.75 76 VAL A CA 1
ATOM 567 C C . VAL A 1 76 ? -2.99 1.83 6.398 1 98.75 76 VAL A C 1
ATOM 569 O O . VAL A 1 76 ? -2.926 1.182 7.445 1 98.75 76 VAL A O 1
ATOM 572 N N . ALA A 1 77 ? -1.965 2.334 5.773 1 98.5 77 ALA A N 1
ATOM 573 C CA . ALA A 1 77 ? -0.642 2.389 6.391 1 98.5 77 ALA A CA 1
ATOM 574 C C . ALA A 1 77 ? -0.08 3.807 6.359 1 98.5 77 ALA A C 1
ATOM 576 O O . ALA A 1 77 ? -0.268 4.535 5.379 1 98.5 77 ALA A O 1
ATOM 577 N N . VAL A 1 78 ? 0.588 4.145 7.449 1 98.62 78 VAL A N 1
ATOM 578 C CA . VAL A 1 78 ? 1.178 5.473 7.57 1 98.62 78 VAL A CA 1
ATOM 579 C C . VAL A 1 78 ? 2.654 5.352 7.945 1 98.62 78 VAL A C 1
ATOM 581 O O . VAL A 1 78 ? 3 4.688 8.922 1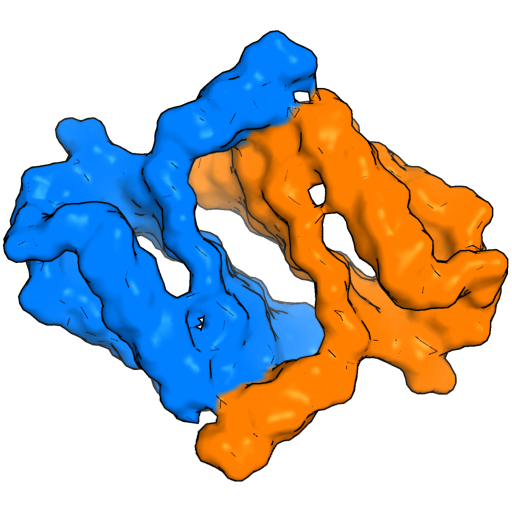 98.62 78 VAL A O 1
ATOM 584 N N . TYR A 1 79 ? 3.432 6 7.176 1 97.5 79 TYR A N 1
ATOM 585 C CA . TYR A 1 79 ? 4.871 5.945 7.418 1 97.5 79 TYR A CA 1
ATOM 586 C C . TYR A 1 79 ? 5.48 7.3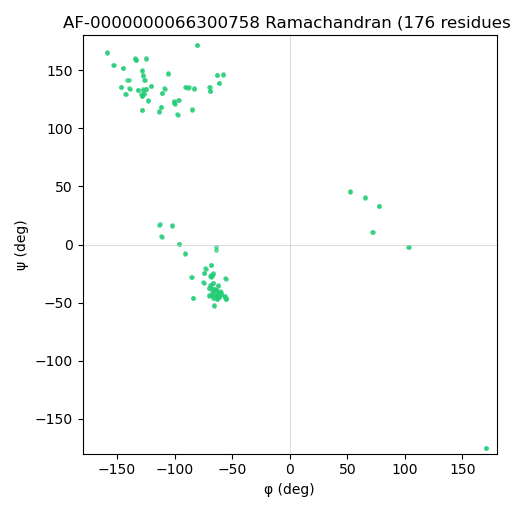4 7.402 1 97.5 79 TYR A C 1
ATOM 588 O O . TYR A 1 79 ? 5.176 8.148 6.523 1 97.5 79 TYR A O 1
ATOM 596 N N . HIS A 1 80 ? 6.309 7.555 8.438 1 96.81 80 HIS A N 1
ATOM 597 C CA . HIS A 1 80 ? 7.18 8.711 8.266 1 96.81 80 HIS A CA 1
ATOM 598 C C . HIS A 1 80 ? 8.125 8.523 7.09 1 96.81 80 HIS A C 1
ATOM 600 O O . HIS A 1 80 ? 8.625 7.414 6.859 1 96.81 80 HIS A O 1
ATOM 606 N N . ILE A 1 81 ? 8.477 9.539 6.375 1 93.38 81 ILE A N 1
ATOM 607 C CA . ILE A 1 81 ? 9.242 9.406 5.141 1 93.38 81 ILE A CA 1
ATOM 608 C C . ILE A 1 81 ? 10.641 8.883 5.457 1 93.38 81 ILE A C 1
ATOM 610 O O . ILE A 1 81 ? 11.266 8.211 4.625 1 93.38 81 ILE A O 1
ATOM 614 N N . ASP A 1 82 ? 11.188 9.07 6.656 1 92.69 82 ASP A N 1
ATOM 615 C CA . ASP A 1 82 ? 12.523 8.633 7.066 1 92.69 82 ASP A CA 1
ATOM 616 C C . ASP A 1 82 ? 12.609 7.113 7.145 1 92.69 82 ASP A C 1
ATOM 618 O O . ASP A 1 82 ? 13.703 6.547 7.133 1 92.69 82 ASP A O 1
ATOM 622 N N . VAL A 1 83 ? 11.508 6.5 7.207 1 91.88 83 VAL A N 1
ATOM 623 C CA . VAL A 1 83 ? 11.484 5.043 7.293 1 91.88 83 VAL A CA 1
ATOM 624 C C . VAL A 1 83 ? 12.07 4.441 6.02 1 91.88 83 VAL A C 1
ATOM 626 O O . VAL A 1 83 ? 12.82 3.469 6.074 1 91.88 83 VAL A O 1
ATOM 629 N N . PHE A 1 84 ? 11.773 5.023 4.961 1 89.94 84 PHE A N 1
ATOM 630 C CA . PHE A 1 84 ? 12.234 4.484 3.686 1 89.94 84 PHE A CA 1
ATOM 631 C C . PHE A 1 84 ? 13.719 4.758 3.488 1 89.94 84 PHE A C 1
ATOM 633 O O . PHE A 1 84 ? 14.414 3.992 2.811 1 89.94 84 PHE A O 1
ATOM 640 N N . LYS A 1 85 ? 14.203 5.793 4.152 1 86.06 85 LYS A N 1
ATOM 641 C CA . LYS A 1 85 ? 15.641 6.055 4.148 1 86.06 85 LYS A CA 1
ATOM 642 C C . LYS A 1 85 ? 16.406 4.98 4.922 1 86.06 85 LYS A C 1
ATOM 644 O O . LY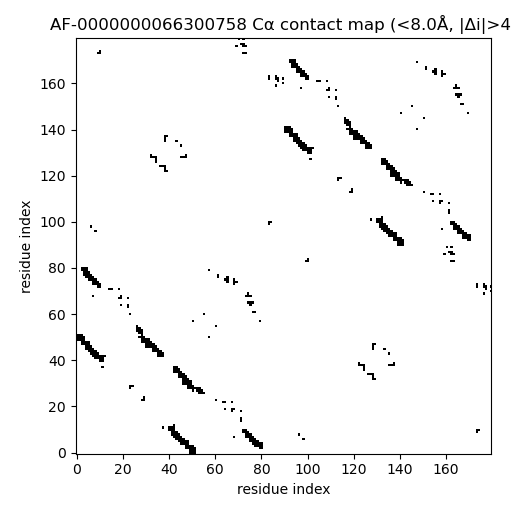S A 1 85 ? 17.469 4.531 4.488 1 86.06 85 LYS A O 1
ATOM 649 N N . TYR A 1 86 ? 15.766 4.527 5.953 1 89.12 86 TYR A N 1
ATOM 650 C CA . TYR A 1 86 ? 16.406 3.525 6.797 1 89.12 86 TYR A CA 1
ATOM 651 C C . TYR A 1 86 ? 16.406 2.162 6.113 1 89.12 86 TYR A C 1
ATOM 653 O O . TYR A 1 86 ? 17.359 1.39 6.262 1 89.12 86 TYR A O 1
ATOM 661 N N . MET A 1 87 ? 15.398 1.902 5.363 1 88.75 87 MET A N 1
ATOM 662 C CA . MET A 1 87 ? 15.281 0.603 4.711 1 88.75 87 MET A CA 1
ATOM 663 C C . MET A 1 87 ? 16.281 0.488 3.555 1 88.75 87 MET A C 1
ATOM 665 O O . MET A 1 87 ? 16.688 -0.616 3.193 1 88.75 87 MET A O 1
ATOM 669 N N . GLN A 1 88 ? 16.75 1.544 3.053 1 83.88 88 GLN A N 1
ATOM 670 C CA . GLN A 1 88 ? 17.672 1.537 1.928 1 83.88 88 GLN A CA 1
ATOM 671 C C . GLN A 1 88 ? 19.109 1.361 2.404 1 83.88 88 GLN A C 1
ATOM 673 O O . GLN A 1 88 ? 20 1.068 1.606 1 83.88 88 GLN A O 1
ATOM 678 N N . ARG A 1 89 ? 19.484 1.827 3.74 1 74.75 89 ARG A N 1
ATOM 679 C CA . ARG A 1 89 ? 20.859 1.714 4.234 1 74.75 89 ARG A CA 1
ATOM 680 C C . ARG A 1 89 ? 21.266 0.253 4.363 1 74.75 89 ARG A C 1
ATOM 682 O O . ARG A 1 89 ? 22.469 -0.055 4.426 1 74.75 89 ARG A O 1
ATOM 689 N N . ILE A 1 90 ? 20.234 -0.708 4.039 1 53.09 90 ILE A N 1
ATOM 690 C CA . ILE A 1 90 ? 20.766 -2.062 4.148 1 53.09 90 ILE A CA 1
ATOM 691 C C . ILE A 1 90 ? 21.156 -2.58 2.764 1 53.09 90 ILE A C 1
ATOM 693 O O . ILE A 1 90 ? 20.5 -2.256 1.771 1 53.09 90 ILE A O 1
ATOM 697 N N . MET B 1 1 ? -9.633 -20.219 -10.188 1 86.56 1 MET B N 1
ATOM 698 C CA . MET B 1 1 ? -8.719 -19.094 -9.992 1 86.56 1 MET B CA 1
ATOM 699 C C . MET B 1 1 ? -8.75 -18.609 -8.555 1 86.56 1 MET B C 1
ATOM 701 O O . MET B 1 1 ? -9.82 -18.5 -7.953 1 86.56 1 MET B O 1
ATOM 705 N N . GLU B 1 2 ? -7.621 -18.609 -7.992 1 96.31 2 GLU B N 1
ATOM 706 C CA . GLU B 1 2 ? -7.426 -18.062 -6.648 1 96.31 2 GLU B CA 1
ATOM 707 C C . GLU B 1 2 ? -6.551 -16.812 -6.676 1 96.31 2 GLU B C 1
ATOM 709 O O . GLU B 1 2 ? -5.371 -16.891 -7.016 1 96.31 2 GLU B O 1
ATOM 714 N N . LEU B 1 3 ? -7.168 -15.648 -6.301 1 97.56 3 LEU B N 1
ATOM 715 C CA . LEU B 1 3 ? -6.492 -14.375 -6.523 1 97.56 3 LEU B CA 1
ATOM 716 C C . LEU B 1 3 ? -5.961 -13.805 -5.211 1 97.56 3 LEU B C 1
ATOM 718 O O . LEU B 1 3 ? -6.559 -14.008 -4.152 1 97.56 3 LEU B O 1
ATOM 722 N N . ALA B 1 4 ? -4.895 -13.148 -5.324 1 98.5 4 ALA B N 1
ATOM 723 C CA . ALA B 1 4 ? -4.309 -12.375 -4.234 1 98.5 4 ALA B CA 1
ATOM 724 C C . ALA B 1 4 ? -3.883 -10.992 -4.711 1 98.5 4 ALA B C 1
ATOM 726 O O . ALA B 1 4 ? -3.775 -10.75 -5.918 1 98.5 4 ALA B O 1
ATOM 727 N N . VAL B 1 5 ? -3.738 -10.133 -3.809 1 98.69 5 VAL B N 1
ATOM 728 C CA . VAL B 1 5 ? -3.236 -8.781 -4.062 1 98.69 5 VAL B CA 1
ATOM 729 C C . VAL B 1 5 ? -1.849 -8.625 -3.445 1 98.69 5 VAL B C 1
ATOM 731 O O . VAL B 1 5 ? -1.632 -8.992 -2.287 1 98.69 5 VAL B O 1
ATOM 734 N N . VAL B 1 6 ? -0.915 -8.125 -4.234 1 98.88 6 VAL B N 1
ATOM 735 C CA . VAL B 1 6 ? 0.413 -7.754 -3.758 1 98.88 6 VAL B CA 1
ATOM 736 C C . VAL B 1 6 ? 0.584 -6.238 -3.828 1 98.88 6 VAL B C 1
ATOM 738 O O . VAL B 1 6 ? 0.471 -5.645 -4.902 1 98.88 6 VAL B O 1
ATOM 741 N N . SER B 1 7 ? 0.802 -5.625 -2.693 1 98.75 7 SER B N 1
ATOM 742 C CA . SER B 1 7 ? 1.052 -4.188 -2.611 1 98.75 7 SER B CA 1
ATOM 743 C C . SER B 1 7 ? 2.506 -3.9 -2.256 1 98.75 7 SER B C 1
ATOM 745 O O . SER B 1 7 ? 3.074 -4.547 -1.373 1 98.75 7 SER B O 1
ATOM 747 N N . VAL B 1 8 ? 3.109 -2.98 -2.953 1 98.88 8 VAL B N 1
ATOM 748 C CA . VAL B 1 8 ? 4.5 -2.598 -2.725 1 98.88 8 VAL B CA 1
ATOM 749 C C . VAL B 1 8 ? 4.594 -1.085 -2.543 1 98.88 8 VAL B C 1
ATOM 751 O O . VAL B 1 8 ? 3.967 -0.324 -3.283 1 98.88 8 VAL B O 1
ATOM 754 N N . LEU B 1 9 ? 5.301 -0.652 -1.558 1 98.69 9 LEU B N 1
ATOM 755 C CA . LEU B 1 9 ? 5.453 0.762 -1.23 1 98.69 9 LEU B CA 1
ATOM 756 C C . LEU B 1 9 ? 6.867 1.062 -0.75 1 98.69 9 LEU B C 1
ATOM 758 O O . LEU B 1 9 ? 7.398 0.359 0.114 1 98.69 9 LEU B O 1
ATOM 762 N N . GLY B 1 10 ? 7.508 2.074 -1.319 1 97.94 10 GLY B N 1
ATOM 763 C CA . GLY B 1 10 ? 8.82 2.48 -0.829 1 97.94 10 GLY B CA 1
ATOM 764 C C . GLY B 1 10 ? 9.5 3.492 -1.728 1 97.94 10 GLY B C 1
ATOM 765 O O . GLY B 1 10 ? 8.883 4.035 -2.646 1 97.94 10 GLY B O 1
ATOM 766 N N . ALA B 1 11 ? 10.75 3.84 -1.391 1 96.75 11 ALA B N 1
ATOM 767 C CA . ALA B 1 11 ? 11.523 4.746 -2.236 1 96.75 11 ALA B CA 1
ATOM 768 C C . ALA B 1 11 ? 11.727 4.156 -3.629 1 96.75 11 ALA B C 1
ATOM 770 O O . ALA B 1 11 ? 12 2.963 -3.77 1 96.75 11 ALA B O 1
ATOM 771 N N . ASP B 1 12 ? 11.602 5.027 -4.598 1 97 12 ASP B N 1
ATOM 772 C CA . ASP B 1 12 ? 11.766 4.578 -5.977 1 97 12 ASP B CA 1
ATOM 773 C C . ASP B 1 12 ? 13.211 4.199 -6.266 1 97 12 ASP B C 1
ATOM 775 O O . ASP B 1 12 ? 14.133 4.945 -5.934 1 97 12 ASP B O 1
ATOM 779 N N . ARG B 1 13 ? 13.438 3.029 -6.875 1 95.25 13 ARG B N 1
ATOM 780 C CA . ARG B 1 13 ? 14.758 2.568 -7.277 1 95.25 13 ARG B CA 1
ATOM 781 C C . ARG B 1 13 ? 14.656 1.506 -8.367 1 95.25 13 ARG B C 1
ATOM 783 O O . ARG B 1 13 ? 13.602 0.899 -8.555 1 95.25 13 ARG B O 1
ATOM 790 N N . VAL B 1 14 ? 15.734 1.267 -8.977 1 96.75 14 VAL B N 1
ATOM 791 C CA . VAL B 1 14 ? 15.82 0.289 -10.055 1 96.75 14 VAL B CA 1
ATOM 792 C C . VAL B 1 14 ? 15.648 -1.12 -9.492 1 96.75 14 VAL B C 1
ATOM 794 O O . VAL B 1 14 ? 16.188 -1.442 -8.43 1 96.75 14 VAL B O 1
ATOM 797 N N . GLY B 1 15 ? 14.812 -1.96 -10.188 1 98 15 GLY B N 1
ATOM 798 C CA . GLY B 1 15 ? 14.836 -3.387 -9.906 1 98 15 GLY B CA 1
ATOM 799 C C . GLY B 1 15 ? 13.656 -3.846 -9.062 1 98 15 GLY B C 1
ATOM 800 O O . GLY B 1 15 ? 13.492 -5.043 -8.812 1 98 15 GLY B O 1
ATOM 801 N N . ILE B 1 16 ? 12.773 -2.922 -8.648 1 98.5 16 ILE B N 1
ATOM 802 C CA . ILE B 1 16 ? 11.68 -3.275 -7.75 1 98.5 16 ILE B CA 1
ATOM 803 C C . ILE B 1 16 ? 10.719 -4.223 -8.461 1 98.5 16 ILE B C 1
ATOM 805 O O . ILE B 1 16 ? 10.445 -5.324 -7.973 1 98.5 16 ILE B O 1
ATOM 809 N N . VAL B 1 17 ? 10.242 -3.855 -9.633 1 98.75 17 VAL B N 1
ATOM 810 C CA . VAL B 1 17 ? 9.281 -4.676 -10.367 1 98.75 17 VAL B CA 1
ATOM 811 C C . VAL B 1 17 ? 9.93 -6.004 -10.75 1 98.75 17 VAL B C 1
ATOM 813 O O . VAL B 1 17 ? 9.344 -7.07 -10.539 1 98.75 17 VAL B O 1
ATOM 816 N N . ALA B 1 18 ? 11.195 -5.984 -11.227 1 98.62 18 ALA B N 1
ATOM 817 C CA . ALA B 1 18 ? 11.914 -7.188 -11.625 1 98.62 18 ALA B CA 1
ATOM 818 C C . ALA B 1 18 ? 12.094 -8.133 -10.445 1 98.62 18 ALA B C 1
ATOM 820 O O . ALA B 1 18 ? 11.867 -9.344 -10.562 1 98.62 18 ALA B O 1
ATOM 821 N N . GLY B 1 19 ? 12.469 -7.566 -9.273 1 98.75 19 GLY B N 1
ATOM 822 C CA . GLY B 1 19 ? 12.695 -8.375 -8.094 1 98.75 19 GLY B CA 1
ATOM 823 C C . GLY B 1 19 ? 11.43 -9.055 -7.582 1 98.75 19 GLY B C 1
ATOM 824 O O . GLY B 1 19 ? 11.422 -10.266 -7.344 1 98.75 19 GLY B O 1
ATOM 825 N N . ILE B 1 20 ? 10.352 -8.32 -7.5 1 98.88 20 ILE B N 1
ATOM 826 C CA . ILE B 1 20 ? 9.102 -8.836 -6.961 1 98.88 20 ILE B CA 1
ATOM 827 C C . ILE B 1 20 ? 8.5 -9.852 -7.934 1 98.88 20 ILE B C 1
ATOM 829 O O . ILE B 1 20 ? 8.094 -10.945 -7.531 1 98.88 20 ILE B O 1
ATOM 833 N N . SER B 1 21 ? 8.516 -9.508 -9.234 1 98.88 21 SER B N 1
ATOM 834 C CA . SER B 1 21 ? 7.926 -10.406 -10.219 1 98.88 21 SER B CA 1
ATOM 835 C C . SER B 1 21 ? 8.742 -11.688 -10.359 1 98.88 21 SER B C 1
ATOM 837 O O . SER B 1 21 ? 8.195 -12.75 -10.648 1 98.88 21 SER B O 1
ATOM 839 N N . SER B 1 22 ? 10.023 -11.617 -10.102 1 98.81 22 SER B N 1
ATOM 840 C CA . SER B 1 22 ? 10.875 -12.805 -10.188 1 98.81 22 SER B CA 1
ATOM 841 C C . SER B 1 22 ? 10.508 -13.828 -9.117 1 98.81 22 SER B C 1
ATOM 843 O O . SER B 1 22 ? 10.508 -15.031 -9.383 1 98.81 22 SER B O 1
ATOM 845 N N . VAL B 1 23 ? 10.227 -13.328 -7.855 1 98.88 23 VAL B N 1
ATOM 846 C CA . VAL B 1 23 ? 9.797 -14.234 -6.793 1 98.88 23 VAL B CA 1
ATOM 847 C C . VAL B 1 23 ? 8.492 -14.922 -7.191 1 98.88 23 VAL B C 1
ATOM 849 O O . VAL B 1 23 ? 8.328 -16.125 -6.973 1 98.88 23 VAL B O 1
ATOM 852 N N . LEU B 1 24 ? 7.543 -14.188 -7.793 1 98.94 24 LEU B N 1
ATOM 853 C CA . LEU B 1 24 ? 6.27 -14.742 -8.234 1 98.94 24 LEU B CA 1
ATOM 854 C C . LEU B 1 24 ? 6.48 -15.812 -9.297 1 98.94 24 LEU B C 1
ATOM 856 O O . LEU B 1 24 ? 5.914 -16.906 -9.211 1 98.94 24 LEU B O 1
ATOM 860 N N . ALA B 1 25 ? 7.352 -15.531 -10.273 1 98.81 25 ALA B N 1
ATOM 861 C CA . ALA B 1 25 ? 7.637 -16.453 -11.367 1 98.81 25 ALA B CA 1
ATOM 862 C C . ALA B 1 25 ? 8.281 -17.734 -10.859 1 98.81 25 ALA B C 1
ATOM 864 O O . ALA B 1 25 ? 7.965 -18.828 -11.328 1 98.81 25 ALA B O 1
ATOM 865 N N . LYS B 1 26 ? 9.156 -17.578 -9.891 1 98.75 26 LYS B N 1
ATOM 866 C CA . LYS B 1 26 ? 9.852 -18.703 -9.289 1 98.75 26 LYS B CA 1
ATOM 867 C C . LYS B 1 26 ? 8.867 -19.734 -8.75 1 98.75 26 LYS B C 1
ATOM 869 O O . LYS B 1 26 ? 9.141 -20.938 -8.773 1 98.75 26 LYS B O 1
ATOM 874 N N . HIS B 1 27 ? 7.695 -19.266 -8.359 1 98.75 27 HIS B N 1
ATOM 875 C CA . HIS B 1 27 ? 6.742 -20.156 -7.703 1 98.75 27 HIS B CA 1
ATOM 876 C C . HIS B 1 27 ? 5.508 -20.375 -8.57 1 98.75 27 HIS B C 1
ATOM 878 O O . HIS B 1 27 ? 4.438 -20.719 -8.062 1 98.75 27 HIS B O 1
ATOM 884 N N . ASN B 1 28 ? 5.586 -20.062 -9.812 1 98.62 28 ASN B N 1
ATOM 885 C CA . ASN B 1 28 ? 4.535 -20.328 -10.797 1 98.62 28 ASN B CA 1
ATOM 886 C C . ASN B 1 28 ? 3.273 -19.516 -10.492 1 98.62 28 ASN B C 1
ATOM 888 O O . ASN B 1 28 ? 2.164 -20.047 -10.57 1 98.62 28 ASN B O 1
ATOM 892 N N . VAL B 1 29 ? 3.459 -18.281 -10.102 1 98.75 29 VAL B N 1
ATOM 893 C CA . VAL B 1 29 ? 2.352 -17.375 -9.852 1 98.75 29 VAL B CA 1
ATOM 894 C C . VAL B 1 29 ? 2.18 -16.438 -11.055 1 98.75 29 VAL B C 1
ATOM 896 O O . VAL B 1 29 ? 3.115 -15.727 -11.438 1 98.75 29 VAL B O 1
ATOM 899 N N . ASN B 1 30 ? 0.97 -16.469 -11.656 1 98.31 30 ASN B N 1
ATOM 900 C CA . ASN B 1 30 ? 0.676 -15.633 -12.812 1 98.31 30 ASN B CA 1
ATOM 901 C C . ASN B 1 30 ? 0.259 -14.227 -12.391 1 98.31 30 ASN B C 1
ATOM 903 O O . ASN B 1 30 ? -0.524 -14.062 -11.453 1 98.31 30 ASN B O 1
ATOM 907 N N . ILE B 1 31 ? 0.817 -13.203 -13.047 1 98.62 31 ILE B N 1
ATOM 908 C CA . ILE B 1 31 ? 0.37 -11.828 -12.828 1 98.62 31 ILE B CA 1
ATOM 909 C C . ILE B 1 31 ? -0.837 -11.531 -13.719 1 98.62 31 ILE B C 1
ATOM 911 O O . ILE B 1 31 ? -0.741 -11.594 -14.945 1 98.62 31 ILE B O 1
ATOM 915 N N . VAL B 1 32 ? -1.934 -11.273 -13.148 1 98.56 32 VAL B N 1
ATOM 916 C CA . VAL B 1 32 ? -3.182 -11.031 -13.859 1 98.56 32 VAL B CA 1
ATOM 917 C C . VAL B 1 32 ? -3.258 -9.562 -14.289 1 98.56 32 VAL B C 1
ATOM 919 O O . VAL B 1 32 ? -3.676 -9.258 -15.406 1 98.56 32 VAL B O 1
ATOM 922 N N . ASP B 1 33 ? -2.947 -8.641 -13.406 1 98.5 33 ASP B N 1
ATOM 923 C CA . ASP B 1 33 ? -2.955 -7.203 -13.672 1 98.5 33 ASP B CA 1
ATOM 924 C C . ASP B 1 33 ? -1.971 -6.469 -12.766 1 98.5 33 ASP B C 1
ATOM 926 O O . ASP B 1 33 ? -1.628 -6.957 -11.688 1 98.5 33 ASP B O 1
ATOM 930 N N . ILE B 1 34 ? -1.493 -5.352 -13.195 1 98.56 34 ILE B N 1
ATOM 931 C CA . ILE B 1 34 ? -0.512 -4.598 -12.422 1 98.56 34 ILE B CA 1
ATOM 932 C C . ILE B 1 34 ? -0.717 -3.1 -12.648 1 98.56 34 ILE B C 1
ATOM 934 O O . ILE B 1 34 ? -1.006 -2.668 -13.766 1 98.56 34 ILE B O 1
ATOM 938 N N . SER B 1 35 ? -0.681 -2.305 -11.648 1 98.25 35 SER B N 1
ATOM 939 C CA . SER B 1 35 ? -0.636 -0.848 -11.703 1 98.25 35 SER B CA 1
ATOM 940 C C . SER B 1 35 ? 0.493 -0.295 -10.844 1 98.25 35 SER B C 1
ATOM 942 O O . SER B 1 35 ? 0.631 -0.669 -9.68 1 98.25 35 SER B O 1
ATOM 944 N N . GLN B 1 36 ? 1.29 0.554 -11.406 1 97.75 36 GLN B N 1
ATOM 945 C CA . GLN B 1 36 ? 2.416 1.15 -10.695 1 97.75 36 GLN B CA 1
ATOM 946 C C . GLN B 1 36 ? 2.389 2.672 -10.797 1 97.75 36 GLN B C 1
ATOM 948 O O . GLN B 1 36 ? 2.006 3.223 -11.836 1 97.75 36 GLN B O 1
ATOM 953 N N . THR B 1 37 ? 2.807 3.359 -9.766 1 97.56 37 THR B N 1
ATOM 954 C CA . THR B 1 37 ? 2.902 4.812 -9.766 1 97.56 37 THR B CA 1
ATOM 955 C C . THR B 1 37 ? 4.109 5.273 -8.953 1 97.56 37 THR B C 1
ATOM 957 O O . THR B 1 37 ? 4.57 4.559 -8.055 1 97.56 37 THR B O 1
ATOM 960 N N . VAL B 1 38 ? 4.648 6.453 -9.336 1 97.69 38 VAL B N 1
ATOM 961 C CA . VAL B 1 38 ? 5.656 7.156 -8.547 1 97.69 38 VAL B CA 1
ATOM 962 C C . VAL B 1 38 ? 5.164 8.562 -8.211 1 97.69 38 VAL B C 1
ATOM 964 O O . VAL B 1 38 ? 4.727 9.297 -9.102 1 97.69 38 VAL B O 1
ATOM 967 N N . VAL B 1 39 ? 5.137 8.82 -6.945 1 96.62 39 VAL B N 1
ATOM 968 C CA . VAL B 1 39 ? 4.73 10.148 -6.5 1 96.62 39 VAL B CA 1
ATOM 969 C C . VAL B 1 39 ? 5.777 10.711 -5.539 1 96.62 39 VAL B C 1
ATOM 971 O O . VAL B 1 39 ? 6.047 10.125 -4.492 1 96.62 39 VAL B O 1
ATOM 974 N N . GLN B 1 40 ? 6.441 11.781 -5.883 1 95.12 40 GLN B N 1
ATOM 975 C CA . GLN B 1 40 ? 7.484 12.414 -5.09 1 95.12 40 GLN B CA 1
ATOM 976 C C . GLN B 1 40 ? 8.555 11.398 -4.68 1 95.12 40 GLN B C 1
ATOM 978 O O . GLN B 1 40 ? 8.898 11.297 -3.498 1 95.12 40 GLN B O 1
ATOM 983 N N . ASN B 1 41 ? 8.992 10.586 -5.578 1 95.31 41 ASN B N 1
ATOM 984 C CA . ASN B 1 41 ? 10.078 9.625 -5.449 1 95.31 41 ASN B CA 1
ATOM 985 C C . ASN B 1 41 ? 9.68 8.445 -4.562 1 95.31 41 ASN B C 1
ATOM 987 O O . ASN B 1 41 ? 10.539 7.707 -4.082 1 95.31 41 ASN B O 1
ATOM 991 N N . ILE B 1 42 ? 8.391 8.422 -4.289 1 97.38 42 ILE B N 1
ATOM 992 C CA . ILE B 1 42 ? 7.859 7.25 -3.609 1 97.38 42 ILE B CA 1
ATOM 993 C C . ILE B 1 42 ? 7.176 6.332 -4.621 1 97.38 42 ILE B C 1
ATOM 995 O O . ILE B 1 42 ? 6.277 6.758 -5.352 1 97.38 42 ILE B O 1
ATOM 999 N N . PHE B 1 43 ? 7.707 5.168 -4.586 1 98.31 43 PHE B N 1
ATOM 1000 C CA . PHE B 1 43 ? 7.207 4.129 -5.48 1 98.31 43 PHE B CA 1
ATOM 1001 C C . PHE B 1 43 ? 6.039 3.383 -4.844 1 98.31 43 PHE B C 1
ATOM 1003 O O . PHE B 1 43 ? 6.09 3.027 -3.666 1 98.31 43 PHE B O 1
ATOM 1010 N N . SER B 1 44 ? 4.934 3.121 -5.637 1 98.56 44 SER B N 1
ATOM 1011 C CA . SER B 1 44 ? 3.799 2.303 -5.215 1 98.56 44 SER B CA 1
ATOM 1012 C C . SER B 1 44 ? 3.312 1.406 -6.348 1 98.56 44 SER B C 1
ATOM 1014 O O . SER B 1 44 ? 3.158 1.86 -7.484 1 98.56 44 SER B O 1
ATOM 1016 N N . MET B 1 45 ? 3.08 0.159 -5.973 1 98.75 45 MET B N 1
ATOM 1017 C CA . MET B 1 45 ? 2.586 -0.8 -6.957 1 98.75 45 MET B CA 1
ATOM 1018 C C . MET B 1 45 ? 1.546 -1.729 -6.336 1 98.75 45 MET B C 1
ATOM 1020 O O . MET B 1 45 ? 1.679 -2.133 -5.18 1 98.75 45 MET B O 1
ATOM 1024 N N . VAL B 1 46 ? 0.524 -2.051 -7.117 1 98.81 46 VAL B N 1
ATOM 1025 C CA . VAL B 1 46 ? -0.432 -3.09 -6.75 1 98.81 46 VAL B CA 1
ATOM 1026 C C . VAL B 1 46 ? -0.549 -4.109 -7.883 1 98.81 46 VAL B C 1
ATOM 1028 O O . VAL B 1 46 ? -0.683 -3.734 -9.055 1 98.81 46 VAL B O 1
ATOM 1031 N N . MET B 1 47 ? -0.44 -5.348 -7.508 1 98.62 47 MET B N 1
ATOM 1032 C CA . MET B 1 47 ? -0.595 -6.445 -8.461 1 98.62 47 MET B CA 1
ATOM 1033 C C . MET B 1 47 ? -1.732 -7.371 -8.047 1 98.62 47 MET B C 1
ATOM 1035 O O . MET B 1 47 ? -1.891 -7.676 -6.863 1 98.62 47 MET B O 1
ATOM 1039 N N . ILE B 1 48 ? -2.502 -7.734 -9.031 1 98.69 48 ILE B N 1
ATOM 1040 C CA . ILE B 1 48 ? -3.41 -8.867 -8.883 1 98.69 48 ILE B CA 1
ATOM 1041 C C . ILE B 1 48 ? -2.764 -10.125 -9.461 1 98.69 48 ILE B C 1
ATOM 1043 O O . ILE B 1 48 ? -2.34 -10.141 -10.617 1 98.69 48 ILE B O 1
ATOM 1047 N N . VAL B 1 49 ? -2.688 -11.117 -8.641 1 98.81 49 VAL B N 1
ATOM 1048 C CA . VAL B 1 49 ? -1.982 -12.312 -9.094 1 98.81 49 VAL B CA 1
ATOM 1049 C C . VAL B 1 49 ? -2.861 -13.539 -8.891 1 98.81 49 VAL B C 1
ATOM 1051 O O . VAL B 1 49 ? -3.697 -13.57 -7.98 1 98.81 49 VAL B O 1
ATOM 1054 N N . ASP B 1 50 ? -2.67 -14.477 -9.734 1 98.75 50 ASP B N 1
ATOM 1055 C CA . ASP B 1 50 ? -3.34 -15.773 -9.641 1 98.75 50 ASP B CA 1
ATOM 1056 C C . ASP B 1 50 ? -2.439 -16.812 -8.969 1 98.75 50 ASP B C 1
ATOM 1058 O O . ASP B 1 50 ? -1.44 -17.234 -9.547 1 98.75 50 ASP B O 1
ATOM 1062 N N . ILE B 1 51 ? -2.84 -17.234 -7.742 1 98.62 51 ILE B N 1
ATOM 1063 C CA . ILE B 1 51 ? -1.968 -18.125 -6.98 1 98.62 51 ILE B CA 1
ATOM 1064 C C . ILE B 1 51 ? -2.479 -19.547 -7.074 1 98.62 51 ILE B C 1
ATOM 1066 O O . ILE B 1 51 ? -2.051 -20.422 -6.312 1 98.62 51 ILE B O 1
ATOM 1070 N N . SER B 1 52 ? -3.338 -19.891 -8.008 1 98.38 52 SER B N 1
ATOM 1071 C CA . SER B 1 52 ? -3.977 -21.203 -8.094 1 98.38 52 SER B CA 1
ATOM 1072 C C . SER B 1 52 ? -2.965 -22.281 -8.445 1 98.38 52 SER B C 1
ATOM 1074 O O . SER B 1 52 ? -3.145 -23.453 -8.078 1 98.38 52 SER B O 1
ATOM 1076 N N . LYS B 1 53 ? -1.886 -21.953 -9.109 1 98.38 53 LYS B N 1
ATOM 1077 C CA . LYS B 1 53 ? -0.903 -22.938 -9.547 1 98.38 53 LYS B CA 1
ATOM 1078 C C . LYS B 1 53 ? 0.409 -22.797 -8.781 1 98.38 53 LYS B C 1
ATOM 1080 O O . LYS B 1 53 ? 1.416 -23.406 -9.141 1 98.38 53 LYS B O 1
ATOM 1085 N N . ALA B 1 54 ? 0.404 -21.922 -7.773 1 98.62 54 ALA B N 1
ATOM 1086 C CA . ALA B 1 54 ? 1.61 -21.734 -6.977 1 98.62 54 ALA B CA 1
ATOM 1087 C C . ALA B 1 54 ? 2.066 -23.047 -6.34 1 98.62 54 ALA B C 1
ATOM 1089 O O . ALA B 1 54 ? 1.241 -23.844 -5.906 1 98.62 54 ALA B O 1
ATOM 1090 N N . ASP B 1 55 ? 3.336 -23.25 -6.184 1 98.69 55 ASP B N 1
ATOM 1091 C CA . ASP B 1 55 ? 3.867 -24.484 -5.594 1 98.69 55 ASP B CA 1
ATOM 1092 C C . ASP B 1 55 ? 4.148 -24.297 -4.102 1 98.69 55 ASP B C 1
ATOM 1094 O O . ASP B 1 55 ? 4.707 -25.188 -3.455 1 98.69 55 ASP B O 1
ATOM 1098 N N . VAL B 1 56 ? 3.896 -23.109 -3.504 1 98.44 56 VAL B N 1
ATOM 1099 C CA . VAL B 1 56 ? 3.967 -22.781 -2.084 1 98.44 56 VAL B CA 1
ATOM 1100 C C . VAL B 1 56 ? 2.635 -22.203 -1.621 1 98.44 56 VAL B C 1
ATOM 1102 O O . VAL B 1 56 ? 1.829 -21.75 -2.439 1 98.44 56 VAL B O 1
ATOM 1105 N N . ASP B 1 57 ? 2.396 -22.234 -0.328 1 97.75 57 ASP B N 1
ATOM 1106 C CA . ASP B 1 57 ? 1.17 -21.609 0.148 1 97.75 57 ASP B CA 1
ATOM 1107 C C . ASP B 1 57 ? 1.344 -20.094 0.266 1 97.75 57 ASP B C 1
ATOM 1109 O O . ASP B 1 57 ? 2.451 -19.578 0.108 1 97.75 57 ASP B O 1
ATOM 1113 N N . ILE B 1 58 ? 0.271 -19.391 0.521 1 97.75 58 ILE B N 1
ATOM 1114 C CA . ILE B 1 58 ? 0.272 -17.938 0.491 1 97.75 58 ILE B CA 1
ATOM 1115 C C . ILE B 1 58 ? 1.149 -17.391 1.618 1 97.75 58 ILE B C 1
ATOM 1117 O O . ILE B 1 58 ? 1.792 -16.359 1.468 1 97.75 58 ILE B O 1
ATOM 1121 N N . SER B 1 59 ? 1.175 -18.125 2.744 1 98.25 59 SER B N 1
ATOM 1122 C CA . SER B 1 59 ? 2.008 -17.703 3.863 1 98.25 59 SER B CA 1
ATOM 1123 C C . SER B 1 59 ? 3.486 -17.703 3.484 1 98.25 59 SER B C 1
ATOM 1125 O O . SER B 1 59 ? 4.211 -16.75 3.787 1 98.25 59 SER B O 1
ATOM 1127 N N . GLN B 1 60 ? 3.906 -18.719 2.855 1 98.69 60 GLN B N 1
ATOM 1128 C CA . GLN B 1 60 ? 5.289 -18.797 2.398 1 98.69 60 GLN B CA 1
ATOM 1129 C C . GLN B 1 60 ? 5.57 -17.781 1.307 1 98.69 60 GLN B C 1
ATOM 1131 O O . GLN B 1 60 ? 6.633 -17.156 1.29 1 98.69 60 GLN B O 1
ATOM 1136 N N . LEU B 1 61 ? 4.691 -17.641 0.38 1 98.75 61 LEU B N 1
ATOM 1137 C CA . LEU B 1 61 ? 4.832 -16.625 -0.661 1 98.75 61 LEU B CA 1
ATOM 1138 C C . LEU B 1 61 ? 5.008 -15.242 -0.052 1 98.75 61 LEU B C 1
ATOM 1140 O O . LEU B 1 61 ? 5.891 -14.484 -0.467 1 98.75 61 LEU B O 1
ATOM 1144 N N . ARG B 1 62 ? 4.188 -14.922 0.907 1 98.75 62 ARG B N 1
ATOM 1145 C CA . ARG B 1 62 ? 4.266 -13.656 1.625 1 98.75 62 ARG B CA 1
ATOM 1146 C C . ARG B 1 62 ? 5.648 -13.461 2.24 1 98.75 62 ARG B C 1
ATOM 1148 O O . ARG B 1 62 ? 6.254 -12.391 2.098 1 98.75 62 ARG B O 1
ATOM 1155 N N . ARG B 1 63 ? 6.137 -14.469 2.871 1 98.81 63 ARG B N 1
ATOM 1156 C CA . ARG B 1 63 ? 7.441 -14.383 3.521 1 98.81 63 ARG B CA 1
ATOM 1157 C C . ARG B 1 63 ? 8.539 -14.102 2.508 1 98.81 63 ARG B C 1
ATOM 1159 O O . ARG B 1 63 ? 9.398 -13.25 2.74 1 98.81 63 ARG B O 1
ATOM 1166 N N . GLU B 1 64 ? 8.531 -14.758 1.438 1 98.88 64 GLU B N 1
ATOM 1167 C CA . GLU B 1 64 ? 9.578 -14.602 0.434 1 98.88 64 GLU B CA 1
ATOM 1168 C C . GLU B 1 64 ? 9.477 -13.242 -0.251 1 98.88 64 GLU B C 1
ATOM 1170 O O . GLU B 1 64 ? 10.5 -12.617 -0.554 1 98.88 64 GLU B O 1
ATOM 1175 N N . LEU B 1 65 ? 8.242 -12.789 -0.472 1 98.94 65 LEU B N 1
ATOM 1176 C CA . LEU B 1 65 ? 8.062 -11.469 -1.062 1 98.94 65 LEU B CA 1
ATOM 1177 C C . LEU B 1 65 ? 8.508 -10.375 -0.091 1 98.94 65 LEU B C 1
ATOM 1179 O O . LEU B 1 65 ? 9.109 -9.383 -0.5 1 98.94 65 LEU B O 1
ATOM 1183 N N . GLU B 1 66 ? 8.203 -10.609 1.159 1 98.69 66 GLU B N 1
ATOM 1184 C CA . GLU B 1 66 ? 8.648 -9.656 2.174 1 98.69 66 GLU B CA 1
ATOM 1185 C C . GLU B 1 66 ? 10.164 -9.625 2.285 1 98.69 66 GLU B C 1
ATOM 1187 O O . GLU B 1 66 ? 10.766 -8.562 2.449 1 98.69 66 GLU B O 1
ATOM 1192 N N . GLU B 1 67 ? 10.766 -10.75 2.184 1 98.62 67 GLU B N 1
ATOM 1193 C CA . GLU B 1 67 ? 12.227 -10.828 2.209 1 98.62 67 GLU B CA 1
ATOM 1194 C C . GLU B 1 67 ? 12.836 -10.094 1.018 1 98.62 67 GLU B C 1
ATOM 1196 O O . GLU B 1 67 ? 13.805 -9.352 1.171 1 98.62 67 GLU B O 1
ATOM 1201 N N . GLU B 1 68 ? 12.336 -10.32 -0.163 1 98.56 68 GLU B N 1
ATOM 1202 C CA . GLU B 1 68 ? 12.805 -9.602 -1.344 1 98.56 68 GLU B CA 1
ATOM 1203 C C . GLU B 1 68 ? 12.594 -8.094 -1.195 1 98.56 68 GLU B C 1
ATOM 1205 O O . GLU B 1 68 ? 13.445 -7.301 -1.591 1 98.56 68 GLU B O 1
ATOM 1210 N N . GLY B 1 69 ? 11.406 -7.715 -0.633 1 98.38 69 GLY B N 1
ATOM 1211 C CA . GLY B 1 69 ? 11.141 -6.309 -0.356 1 98.38 69 GLY B CA 1
ATOM 1212 C C . GLY B 1 69 ? 12.195 -5.672 0.535 1 98.38 69 GLY B C 1
ATOM 1213 O O . GLY B 1 69 ? 12.664 -4.566 0.256 1 98.38 69 GLY B O 1
ATOM 1214 N N . LYS B 1 70 ? 12.562 -6.398 1.58 1 97.12 70 LYS B N 1
ATOM 12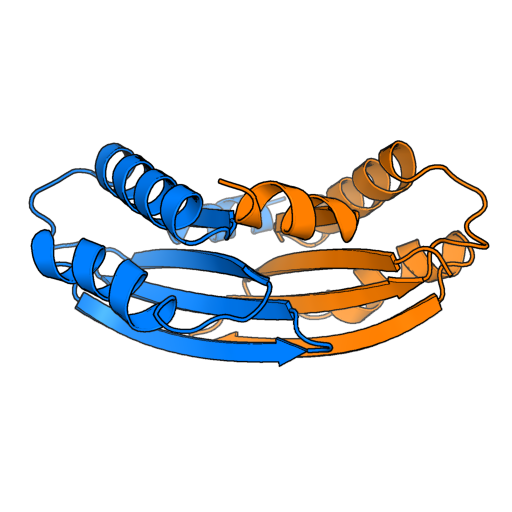15 C CA . LYS B 1 70 ? 13.602 -5.906 2.48 1 97.12 70 LYS B CA 1
ATOM 1216 C C . LYS B 1 70 ? 14.914 -5.684 1.734 1 97.12 70 LYS B C 1
ATOM 1218 O O . LYS B 1 70 ? 15.578 -4.66 1.926 1 97.12 70 LYS B O 1
ATOM 1223 N N . ARG B 1 71 ? 15.258 -6.559 0.918 1 96.94 71 ARG B N 1
ATOM 1224 C CA . ARG B 1 71 ? 16.484 -6.453 0.127 1 96.94 71 ARG B CA 1
ATOM 1225 C C . ARG B 1 71 ? 16.438 -5.23 -0.782 1 96.94 71 ARG B C 1
ATOM 1227 O O . ARG B 1 71 ? 17.453 -4.543 -0.953 1 96.94 71 ARG B O 1
ATOM 1234 N N . LEU B 1 72 ? 15.266 -4.914 -1.293 1 97.44 72 LEU B N 1
ATOM 1235 C CA . LEU B 1 72 ? 15.086 -3.848 -2.27 1 97.44 72 LEU B CA 1
ATOM 1236 C C . LEU B 1 72 ? 14.789 -2.521 -1.578 1 97.44 72 LEU B C 1
ATOM 1238 O O . LEU B 1 72 ? 14.711 -1.479 -2.23 1 97.44 72 LEU B O 1
ATOM 1242 N N . GLY B 1 73 ? 14.586 -2.561 -0.27 1 96.62 73 GLY B N 1
ATOM 1243 C CA . GLY B 1 73 ? 14.297 -1.347 0.478 1 96.62 73 GLY B CA 1
ATOM 1244 C C . GLY B 1 73 ? 12.867 -0.875 0.325 1 96.62 73 GLY B C 1
ATOM 1245 O O . GLY B 1 73 ? 12.602 0.329 0.277 1 96.62 73 GLY B O 1
ATOM 1246 N N . VAL B 1 74 ? 11.891 -1.811 0.174 1 98.19 74 VAL B N 1
ATOM 1247 C CA . VAL B 1 74 ? 10.484 -1.47 0.024 1 98.19 74 VAL B CA 1
ATOM 1248 C C . VAL B 1 74 ? 9.641 -2.348 0.944 1 98.19 74 VAL B C 1
ATOM 1250 O O . VAL B 1 74 ? 10.094 -3.398 1.401 1 98.19 74 VAL B O 1
ATOM 1253 N N . MET B 1 75 ? 8.383 -1.811 1.239 1 98.25 75 MET B N 1
ATOM 1254 C CA . MET B 1 75 ? 7.395 -2.566 2.008 1 98.25 75 MET B CA 1
ATOM 1255 C C . MET B 1 75 ? 6.5 -3.389 1.085 1 98.25 75 MET B C 1
ATOM 1257 O O . MET B 1 75 ? 6.074 -2.904 0.035 1 98.25 75 MET B O 1
ATOM 1261 N N . VAL B 1 76 ? 6.262 -4.68 1.49 1 98.75 76 VAL B N 1
ATOM 1262 C CA . VAL B 1 76 ? 5.398 -5.551 0.7 1 98.75 76 VAL B CA 1
ATOM 1263 C C . VAL B 1 76 ? 4.277 -6.102 1.578 1 98.75 76 VAL B C 1
ATOM 1265 O O . VAL B 1 76 ? 4.516 -6.504 2.721 1 98.75 76 VAL B O 1
ATOM 1268 N N . ALA B 1 77 ? 3.102 -6.043 1.045 1 98.5 77 ALA B N 1
ATOM 1269 C CA . ALA B 1 77 ? 1.95 -6.691 1.668 1 98.5 77 ALA B CA 1
ATOM 1270 C C . ALA B 1 77 ? 1.249 -7.625 0.687 1 98.5 77 ALA B C 1
ATOM 1272 O O . ALA B 1 77 ? 1.137 -7.316 -0.502 1 98.5 77 ALA B O 1
ATOM 1273 N N . VAL B 1 78 ? 0.8 -8.75 1.23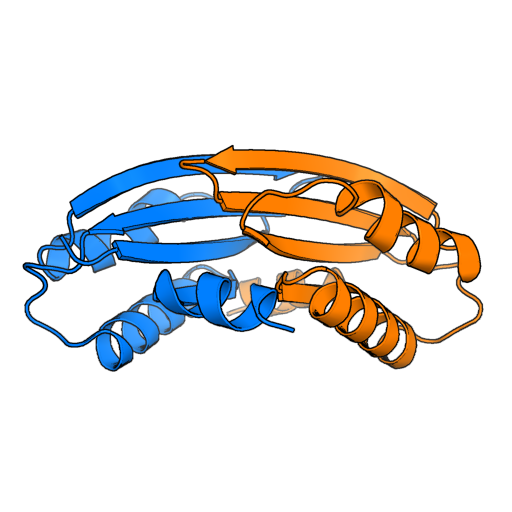4 1 98.62 78 VAL B N 1
ATOM 1274 C CA . VAL B 1 78 ? 0.117 -9.75 0.421 1 98.62 78 VAL B CA 1
ATOM 1275 C C . VAL B 1 78 ? -1.218 -10.117 1.065 1 98.62 78 VAL B C 1
ATOM 1277 O O . VAL B 1 78 ? -1.268 -10.477 2.242 1 98.62 78 VAL B O 1
ATOM 1280 N N . TYR B 1 79 ? -2.207 -10.023 0.275 1 97.56 79 TYR B N 1
ATOM 1281 C CA . TYR B 1 79 ? -3.541 -10.328 0.78 1 97.56 79 TYR B CA 1
ATOM 1282 C C . TYR B 1 79 ? -4.277 -11.273 -0.165 1 97.56 79 TYR B C 1
ATOM 1284 O O . TYR B 1 79 ? -4.262 -11.078 -1.383 1 97.56 79 TYR B O 1
ATOM 1292 N N . HIS B 1 80 ? -4.871 -12.289 0.467 1 96.81 80 HIS B N 1
ATOM 1293 C CA . HIS B 1 80 ? -5.875 -12.984 -0.331 1 96.81 80 HIS B CA 1
ATOM 1294 C C . HIS B 1 80 ? -7.035 -12.062 -0.686 1 96.81 80 HIS B C 1
ATOM 1296 O O . HIS B 1 80 ? -7.453 -11.242 0.134 1 96.81 80 HIS B O 1
ATOM 1302 N N . ILE B 1 81 ? -7.641 -12.188 -1.813 1 93.62 81 ILE B N 1
ATOM 1303 C CA . ILE B 1 81 ? -8.641 -11.242 -2.289 1 93.62 81 ILE B CA 1
ATOM 1304 C C . ILE B 1 81 ? -9.875 -11.297 -1.391 1 93.62 81 ILE B C 1
ATOM 1306 O O . ILE B 1 81 ? -10.586 -10.305 -1.236 1 93.62 81 ILE B O 1
ATOM 1310 N N . ASP B 1 82 ? -10.156 -12.398 -0.699 1 92.88 82 ASP B N 1
ATOM 1311 C CA . ASP B 1 82 ? -11.32 -12.586 0.168 1 92.88 82 ASP B CA 1
ATOM 1312 C C . ASP B 1 82 ? -11.227 -11.695 1.405 1 92.88 82 ASP B C 1
ATOM 1314 O O . ASP B 1 82 ? -12.234 -11.453 2.078 1 92.88 82 ASP B O 1
ATOM 1318 N N . VAL B 1 83 ? -10.086 -11.234 1.674 1 92.06 83 VAL B N 1
ATOM 1319 C CA . VAL B 1 83 ? -9.898 -10.383 2.842 1 92.06 83 VAL B CA 1
ATOM 1320 C C . VAL B 1 83 ? -10.68 -9.086 2.662 1 92.06 83 VAL B C 1
ATOM 1322 O O . VAL B 1 83 ? -11.305 -8.594 3.605 1 92.06 83 VAL B O 1
ATOM 1325 N N . PHE B 1 84 ? -10.688 -8.609 1.512 1 90.12 84 PHE B N 1
ATOM 1326 C CA . PHE B 1 84 ? -11.352 -7.336 1.254 1 90.12 84 PHE B CA 1
ATOM 1327 C C . PHE B 1 84 ? -12.867 -7.512 1.249 1 90.12 84 PHE B C 1
ATOM 1329 O O . PHE B 1 84 ? -13.609 -6.582 1.582 1 90.12 84 PHE B O 1
ATOM 1336 N N . LYS B 1 85 ? -13.305 -8.727 0.96 1 86.38 85 LYS B N 1
ATOM 1337 C CA . LYS B 1 85 ? -14.727 -9.039 1.059 1 86.38 85 LYS B CA 1
ATOM 1338 C C . LYS B 1 85 ? -15.195 -9.039 2.512 1 86.38 85 LYS B C 1
ATOM 1340 O O . LYS B 1 85 ? -16.281 -8.531 2.824 1 86.38 85 LYS B O 1
ATOM 1345 N N . TYR B 1 86 ? -14.305 -9.477 3.338 1 89.25 86 TYR B N 1
ATOM 1346 C CA . TYR B 1 86 ? -14.648 -9.562 4.754 1 89.25 86 TYR B CA 1
ATOM 1347 C C . TYR B 1 86 ? -14.648 -8.188 5.402 1 89.25 86 TYR B C 1
ATOM 1349 O O . TYR B 1 86 ? -15.469 -7.91 6.285 1 89.25 86 TYR B O 1
ATOM 1357 N N . MET B 1 87 ? -13.805 -7.352 4.926 1 88.88 87 MET B N 1
ATOM 1358 C CA . MET B 1 87 ? -13.695 -6.02 5.516 1 88.88 87 MET B CA 1
ATOM 1359 C C . MET B 1 87 ? -14.891 -5.156 5.133 1 88.88 87 MET B C 1
ATOM 1361 O O . MET B 1 87 ? -15.258 -4.238 5.871 1 88.88 87 MET B O 1
ATOM 1365 N N . GLN B 1 88 ? -15.562 -5.477 4.125 1 84.31 88 GLN B N 1
ATOM 1366 C CA . GLN B 1 88 ? -16.719 -4.699 3.666 1 84.31 88 GLN B CA 1
ATOM 1367 C C . GLN B 1 88 ? -17.984 -5.109 4.406 1 84.31 88 GLN B C 1
ATOM 1369 O O . GLN B 1 88 ? -18.984 -4.395 4.367 1 84.31 88 GLN B O 1
ATOM 1374 N N . ARG B 1 89 ? -18.125 -6.469 4.926 1 75.06 89 ARG B N 1
ATOM 1375 C CA . ARG B 1 89 ? -19.328 -6.922 5.605 1 75.06 89 ARG B CA 1
ATOM 1376 C C . ARG B 1 89 ? -19.547 -6.164 6.91 1 75.06 89 ARG B C 1
ATOM 1378 O O . ARG B 1 89 ? -20.656 -6.137 7.445 1 75.06 89 ARG B O 1
ATOM 1385 N N . ILE B 1 90 ? -18.484 -5.246 7.258 1 53.53 90 ILE B N 1
ATOM 1386 C CA . ILE B 1 90 ? -18.812 -4.559 8.5 1 53.53 90 ILE B CA 1
ATOM 1387 C C . ILE B 1 90 ? -19.391 -3.18 8.195 1 53.53 90 ILE B C 1
ATOM 1389 O O . ILE B 1 90 ? -18.969 -2.529 7.23 1 53.53 90 ILE B O 1
#

pLDDT: mean 96.51, std 5.94, range [53.09, 98.94]

Radius of gyration: 16.07 Å; Cα contacts (8 Å, |Δi|>4): 343; chains: 2; bounding box: 40×46×31 Å

Sequence (180 aa):
MELAVVSVLGADRVGIVAGISSVLAKHNVNIVDISQTVVQNIFSMVMIVDISKADVDISQLRRELEEEGKRLGVMVAVYHIDVFKYMQRIMELAVVSVLGADRVGIVAGISSVLAKHNVNIVDISQTVVQNIFSMVMIVDISKADVDISQLRRELEEEGKRLGVMVAVYHIDVFKYMQRI

Secondary structure (DSSP, 8-state):
--EEEEEEEEE--TTHHHHHHHHHHHTT-EEEEEEEEEETTEEEEEEEEE-TT-SS-HHHHHHHHHHHHHHHTEEEEEEETHHHHHHHT-/--EEEEEEEEE--TTHHHHHHHHHHHTTPEEEEEEEEEETTEEEEEEEEE-TT-SS-HHHHHHHHHHHHHHHTEEEEEEETHHHHHHHT-

Organism: Pyrobaculum aerophilum (strain ATCC 51768 / DSM 7523 / JCM 9630 / CIP 104966 / NBRC 100827 / IM2) (NCBI:txid178306)

Nearest PDB structures (foldseek):
  8a1z-assembly1_A  TM=9.019E-01  e=1.485E-06  Mycobacterium avium 104
  5is2-assembly1_A-2  TM=8.741E-01  e=1.054E-06  Mycobacterium avium 104
  5jlp-assembly1_A  TM=8.685E-01  e=1.824E-06  Mycobacterium avium 104
  5t41-assembly1_A  TM=8.538E-01  e=3.382E-06  Mycobacterium avium 104
  1u8s-assembly1_B  TM=8.630E-01  e=2.546E-04  Vibrio cholerae

Solvent-accessible surface area (backbone atoms only — not comparable to full-atom values): 9533 Å² total; per-residue (Å²): 137,37,54,29,38,41,38,38,41,28,52,58,64,90,58,56,69,60,55,55,50,46,59,35,52,76,36,48,33,47,78,74,47,74,51,74,50,74,56,94,63,33,27,38,34,43,31,37,30,35,52,68,64,31,81,61,55,69,70,57,50,41,52,54,48,36,51,53,19,49,67,69,15,33,47,56,47,69,40,57,54,65,54,40,58,58,37,51,78,95,136,37,54,30,36,40,38,38,40,28,52,59,65,89,58,53,69,61,54,55,51,46,59,37,51,75,38,50,33,47,78,74,47,74,50,74,50,74,56,94,64,32,27,38,35,42,31,37,29,35,51,68,63,31,82,61,54,70,70,57,50,42,51,54,47,36,50,51,20,50,68,68,15,34,47,55,47,70,38,58,53,65,55,39,58,57,35,52,77,93